Protein AF-A0A0N4TGF4-F1 (afdb_monomer_lite)

Sequence (178 aa):
MTQLDIVNTRIILWSDSKCALHWIKNHSNLLPRFVQNRVEEIRKAKFIFPYIPSEDNDVATRGLNPNQLRSFTPWWRGPSWLVKGEISWPQWEYEFDNSDEPEEITVSEVSRICKDHNFQFIDSKRFSKWLRLLRTTAWILKFIRLTTKGRLSWLQSVSIERNRFTAEDYKVSEWLLI

Radius of gyration: 25.42 Å; chains: 1; bounding box: 51×38×59 Å

Secondary structure (DSSP, 8-state):
-------S---B--B--HHHHHHHH-SS----HHHHHHHHHHHHTT-B--B--GGGS-TTTT---HHHHHH-HHHHH--HHHHT-GGGS--------GGGS-----HHHHHHHTTSTT--SS-GGG-S-HHHHHHHHHHHHHHHHHHTTT--GGGTTS---TT---HHHHHHHHHHH-

Structure (mmCIF, N/CA/C/O backbone):
data_AF-A0A0N4TGF4-F1
#
_entry.id   AF-A0A0N4TGF4-F1
#
loop_
_atom_site.group_PDB
_atom_site.id
_atom_site.type_symbol
_atom_site.label_atom_id
_atom_site.label_alt_id
_atom_site.label_comp_id
_atom_site.label_asym_id
_atom_site.label_entity_id
_atom_site.label_seq_id
_atom_site.pdbx_PDB_ins_code
_atom_site.Cartn_x
_atom_site.Cartn_y
_atom_site.Cartn_z
_atom_site.occupancy
_atom_site.B_iso_or_equiv
_atom_site.auth_seq_id
_atom_site.auth_comp_id
_atom_site.auth_asym_id
_atom_site.auth_atom_id
_atom_site.pdbx_PDB_model_num
ATOM 1 N N . MET A 1 1 ? -11.319 -7.865 -25.503 1.00 36.47 1 MET A N 1
ATOM 2 C CA . MET A 1 1 ? -10.065 -7.179 -25.140 1.00 36.47 1 MET A CA 1
ATOM 3 C C . MET A 1 1 ? -8.955 -8.178 -25.416 1.00 36.47 1 MET A C 1
ATOM 5 O O . MET A 1 1 ? -8.837 -9.152 -24.688 1.00 36.47 1 MET A O 1
ATOM 9 N N . THR A 1 2 ? -8.319 -8.067 -26.580 1.00 40.78 2 THR A N 1
ATOM 10 C CA . THR A 1 2 ? -7.376 -9.060 -27.110 1.00 40.78 2 THR A CA 1
ATOM 11 C C . THR A 1 2 ? -6.118 -9.073 -26.253 1.00 40.78 2 THR A C 1
ATOM 13 O O . THR A 1 2 ? -5.399 -8.078 -26.187 1.00 40.78 2 THR A O 1
ATOM 16 N N . GLN A 1 3 ? -5.899 -10.189 -25.563 1.00 46.19 3 GLN A N 1
ATOM 17 C CA . GLN A 1 3 ? -4.632 -10.529 -24.935 1.00 46.19 3 GLN A CA 1
ATOM 18 C C . GLN A 1 3 ? -3.554 -10.440 -26.023 1.00 46.19 3 GLN A C 1
ATOM 20 O O . GLN A 1 3 ? -3.675 -11.086 -27.059 1.00 46.19 3 GLN A O 1
ATOM 25 N N . LEU A 1 4 ? -2.572 -9.554 -25.848 1.00 57.31 4 LEU A N 1
ATOM 26 C CA . LEU A 1 4 ? -1.426 -9.490 -26.750 1.00 57.31 4 LEU A CA 1
ATOM 27 C C . LEU A 1 4 ? -0.691 -10.829 -26.619 1.00 57.31 4 LEU A C 1
ATOM 29 O O . LEU A 1 4 ? -0.175 -11.134 -25.543 1.00 57.31 4 LEU A O 1
ATOM 33 N N . ASP A 1 5 ? -0.686 -11.629 -27.687 1.00 55.22 5 ASP A N 1
ATOM 34 C CA . ASP A 1 5 ? 0.037 -12.903 -27.776 1.00 55.22 5 ASP A CA 1
ATOM 35 C C . ASP A 1 5 ? 1.548 -12.639 -27.831 1.00 55.22 5 ASP A C 1
ATOM 37 O O . ASP A 1 5 ? 2.211 -12.753 -28.861 1.00 55.22 5 ASP A O 1
ATOM 41 N N . ILE A 1 6 ? 2.106 -12.225 -26.695 1.00 60.50 6 ILE A N 1
ATOM 42 C CA . ILE A 1 6 ? 3.538 -12.018 -26.504 1.00 60.50 6 ILE A CA 1
ATOM 43 C C . ILE A 1 6 ? 4.133 -13.374 -26.127 1.00 60.50 6 ILE A C 1
ATOM 45 O O . ILE A 1 6 ? 4.327 -13.697 -24.955 1.00 60.50 6 ILE A O 1
ATOM 49 N N . VAL A 1 7 ? 4.371 -14.211 -27.134 1.00 64.06 7 VAL A N 1
ATOM 50 C CA . VAL A 1 7 ? 4.989 -15.521 -26.928 1.00 64.06 7 VAL A CA 1
ATOM 51 C C . VAL A 1 7 ? 6.508 -15.347 -26.873 1.00 64.06 7 VAL A C 1
ATOM 53 O O . VAL A 1 7 ? 7.140 -15.009 -27.868 1.00 64.06 7 VAL A O 1
ATOM 56 N N . ASN A 1 8 ? 7.087 -15.615 -25.700 1.00 65.94 8 ASN A N 1
ATOM 57 C CA . ASN A 1 8 ? 8.534 -15.711 -25.462 1.00 65.94 8 ASN A CA 1
ATOM 58 C C . ASN A 1 8 ? 9.348 -14.402 -25.589 1.00 65.94 8 ASN A C 1
ATOM 60 O O . ASN A 1 8 ? 10.528 -14.437 -25.938 1.00 65.94 8 ASN A O 1
ATOM 64 N N . THR A 1 9 ? 8.751 -13.250 -25.270 1.00 78.38 9 THR A N 1
ATOM 65 C CA . THR A 1 9 ? 9.482 -11.971 -25.185 1.00 78.38 9 THR A CA 1
ATOM 66 C C . THR A 1 9 ? 9.870 -11.666 -23.742 1.00 78.38 9 THR A C 1
ATOM 68 O O . THR A 1 9 ? 9.068 -11.818 -22.820 1.00 78.38 9 THR A O 1
ATOM 71 N N . ARG A 1 10 ? 11.101 -11.191 -23.538 1.00 83.62 10 ARG A N 1
ATOM 72 C CA . ARG A 1 10 ? 11.568 -10.672 -22.249 1.00 83.62 10 ARG A CA 1
ATOM 73 C C . ARG A 1 10 ? 10.790 -9.397 -21.904 1.00 83.62 10 ARG A C 1
ATOM 75 O O . ARG A 1 10 ? 10.849 -8.426 -22.650 1.00 83.62 10 ARG A O 1
ATOM 82 N N . ILE A 1 11 ? 10.067 -9.407 -20.785 1.00 87.94 11 ILE A N 1
ATOM 83 C CA . ILE A 1 11 ? 9.259 -8.269 -20.322 1.00 87.94 11 ILE A CA 1
ATOM 84 C C . ILE A 1 11 ? 9.965 -7.588 -19.146 1.00 87.94 11 ILE A C 1
ATOM 86 O O . ILE A 1 11 ? 10.373 -8.246 -18.184 1.00 87.94 11 ILE A O 1
ATOM 90 N N . ILE A 1 12 ? 10.097 -6.264 -19.237 1.00 88.69 12 ILE A N 1
ATOM 91 C CA . ILE A 1 12 ? 10.768 -5.410 -18.253 1.00 88.69 12 ILE A CA 1
ATOM 92 C C . ILE A 1 12 ? 9.767 -4.355 -17.781 1.00 88.69 12 ILE A C 1
ATOM 94 O O . ILE A 1 12 ? 9.221 -3.614 -18.595 1.00 88.69 12 ILE A O 1
ATOM 98 N N . LEU A 1 13 ? 9.514 -4.310 -16.473 1.00 89.62 13 LEU A N 1
ATOM 99 C CA . LEU A 1 13 ? 8.554 -3.415 -15.833 1.00 89.62 13 LEU A CA 1
ATOM 100 C C . LEU A 1 13 ? 9.267 -2.534 -14.809 1.00 89.62 13 LEU A C 1
ATOM 102 O O . LEU A 1 13 ? 9.669 -3.001 -13.746 1.00 89.62 13 LEU A O 1
ATOM 106 N N . TRP A 1 14 ? 9.410 -1.256 -15.136 1.00 87.88 14 TRP A N 1
ATOM 107 C CA . TRP A 1 14 ? 10.035 -0.268 -14.263 1.00 87.88 14 TRP A CA 1
ATOM 108 C C . TRP A 1 14 ? 9.074 0.165 -13.154 1.00 87.88 14 TRP A C 1
ATOM 110 O O . TRP A 1 14 ? 7.883 0.351 -13.401 1.00 87.88 14 TRP A O 1
ATOM 120 N N . SER A 1 15 ? 9.589 0.328 -11.936 1.00 88.38 15 SER A N 1
ATOM 121 C CA . SER A 1 15 ? 8.819 0.823 -10.791 1.00 88.38 15 SER A CA 1
ATOM 122 C C . SER A 1 15 ? 9.666 1.761 -9.940 1.00 88.38 15 SER A C 1
ATOM 124 O O . SER A 1 15 ? 10.846 1.500 -9.712 1.00 88.38 15 SER A O 1
ATOM 126 N N . ASP A 1 16 ? 9.060 2.835 -9.446 1.00 88.25 16 ASP A N 1
ATOM 127 C CA . ASP A 1 16 ? 9.659 3.722 -8.447 1.00 88.25 16 ASP A CA 1
ATOM 128 C C . ASP A 1 16 ? 9.320 3.313 -7.008 1.00 88.25 16 ASP A C 1
ATOM 130 O O . ASP A 1 16 ? 9.891 3.832 -6.047 1.00 88.25 16 ASP A O 1
ATOM 134 N N . SER A 1 17 ? 8.434 2.326 -6.837 1.00 87.38 17 SER A N 1
ATOM 135 C CA . SER A 1 17 ? 8.063 1.795 -5.530 1.00 87.38 17 SER A CA 1
ATOM 136 C C . SER A 1 17 ? 9.133 0.843 -5.003 1.00 87.38 17 SER A C 1
ATOM 138 O O . SER A 1 17 ? 9.103 -0.374 -5.203 1.00 87.38 17 SER A O 1
ATOM 140 N N . LYS A 1 18 ? 10.075 1.433 -4.276 1.00 85.81 18 LYS A N 1
ATOM 141 C CA . LYS A 1 18 ? 11.145 0.776 -3.529 1.00 85.81 18 LYS A CA 1
ATOM 142 C C . LYS A 1 18 ? 10.666 -0.392 -2.656 1.00 85.81 18 LYS A C 1
ATOM 144 O O . LYS A 1 18 ? 11.200 -1.495 -2.765 1.00 85.81 18 LYS A O 1
ATOM 149 N N . CYS A 1 19 ? 9.611 -0.184 -1.866 1.00 83.12 19 CYS A N 1
ATOM 150 C CA . CYS A 1 19 ? 9.023 -1.224 -1.018 1.00 83.12 19 CYS A CA 1
ATOM 151 C C . CYS A 1 19 ? 8.438 -2.388 -1.836 1.00 83.12 19 CYS A C 1
ATOM 153 O O . CYS A 1 19 ? 8.712 -3.549 -1.535 1.00 83.12 19 CYS A O 1
ATOM 155 N N . ALA A 1 20 ? 7.714 -2.110 -2.927 1.00 88.06 20 ALA A N 1
ATOM 156 C CA . ALA A 1 20 ? 7.172 -3.158 -3.791 1.00 88.06 20 ALA A CA 1
ATOM 157 C C . ALA A 1 20 ? 8.284 -3.960 -4.484 1.00 88.06 20 ALA A C 1
ATOM 159 O O . ALA A 1 20 ? 8.218 -5.189 -4.535 1.00 88.06 20 ALA A O 1
ATOM 160 N N . LEU A 1 21 ? 9.325 -3.286 -4.982 1.00 88.56 21 LEU A N 1
ATOM 161 C CA . LEU A 1 21 ? 10.493 -3.938 -5.580 1.00 88.56 21 LEU A CA 1
ATOM 162 C C . LEU A 1 21 ? 11.224 -4.829 -4.578 1.00 88.56 21 LEU A C 1
ATOM 164 O O . LEU A 1 21 ? 11.632 -5.939 -4.929 1.00 88.56 21 LEU A O 1
ATOM 168 N N . HIS A 1 22 ? 11.359 -4.373 -3.334 1.00 85.12 22 HIS A N 1
ATOM 169 C CA . HIS A 1 22 ? 11.929 -5.179 -2.267 1.00 85.12 22 HIS A CA 1
ATOM 170 C C . HIS A 1 22 ? 11.093 -6.419 -1.989 1.00 85.12 22 HIS A C 1
ATOM 172 O O . HIS A 1 22 ? 11.637 -7.517 -1.988 1.00 85.12 22 HIS A O 1
ATOM 178 N N . TRP A 1 23 ? 9.775 -6.284 -1.839 1.00 87.31 23 TRP A N 1
ATOM 179 C CA . TRP A 1 23 ? 8.898 -7.435 -1.632 1.00 87.31 23 TRP A CA 1
ATOM 180 C C . TRP A 1 23 ? 8.962 -8.434 -2.779 1.00 87.31 23 TRP A C 1
ATOM 182 O O . TRP A 1 23 ? 8.933 -9.634 -2.542 1.00 87.31 23 TRP A O 1
ATOM 192 N N . ILE A 1 24 ? 9.084 -7.973 -4.025 1.00 88.50 24 ILE A N 1
ATOM 193 C CA . ILE A 1 24 ? 9.228 -8.867 -5.177 1.00 88.50 24 ILE A CA 1
ATOM 194 C C . ILE A 1 24 ? 10.537 -9.662 -5.080 1.00 88.50 24 ILE A C 1
ATOM 196 O O . ILE A 1 24 ? 10.498 -10.884 -5.240 1.00 88.50 24 ILE A O 1
ATOM 200 N N . LYS A 1 25 ? 11.660 -8.997 -4.774 1.00 84.50 25 LYS A N 1
ATOM 201 C CA . LYS A 1 25 ? 13.002 -9.606 -4.695 1.00 84.50 25 LYS A CA 1
ATOM 202 C C . LYS A 1 25 ? 13.220 -10.460 -3.442 1.00 84.50 25 LYS A C 1
ATOM 204 O O . LYS A 1 25 ? 13.928 -11.461 -3.505 1.00 84.50 25 LYS A O 1
ATOM 209 N N . ASN A 1 26 ? 12.647 -10.064 -2.311 1.00 79.50 26 ASN A N 1
ATOM 210 C CA . ASN A 1 26 ? 12.907 -10.671 -1.016 1.00 79.50 26 ASN A CA 1
ATOM 211 C C . ASN A 1 26 ? 11.865 -11.747 -0.676 1.00 79.50 26 ASN A C 1
ATOM 213 O O . ASN A 1 26 ? 10.668 -11.482 -0.558 1.00 79.50 26 ASN A O 1
ATOM 217 N N . HIS A 1 27 ? 12.329 -12.981 -0.491 1.00 74.81 27 HIS A N 1
ATOM 218 C CA . HIS A 1 27 ? 11.487 -14.132 -0.167 1.00 74.81 27 HIS A CA 1
ATOM 219 C C . HIS A 1 27 ? 11.339 -14.395 1.341 1.00 74.81 27 HIS A C 1
ATOM 221 O O . HIS A 1 27 ? 10.558 -15.272 1.708 1.00 74.81 27 HIS A O 1
ATOM 227 N N . SER A 1 28 ? 12.056 -13.675 2.213 1.00 66.94 28 SER A N 1
ATOM 228 C CA . SER A 1 28 ? 12.088 -13.960 3.654 1.00 66.94 28 SER A CA 1
ATOM 229 C C . SER A 1 28 ? 11.075 -13.181 4.499 1.00 66.94 28 SER A C 1
ATOM 231 O O . SER A 1 28 ? 10.956 -13.472 5.687 1.00 66.94 28 SER A O 1
ATOM 233 N N . ASN A 1 29 ? 10.339 -12.217 3.935 1.00 63.94 29 ASN A N 1
ATOM 234 C CA . ASN A 1 29 ? 9.498 -11.327 4.745 1.00 63.94 29 ASN A CA 1
ATOM 235 C C . ASN A 1 29 ? 8.085 -11.896 4.954 1.00 63.94 29 ASN A C 1
ATOM 237 O O . ASN A 1 29 ? 7.419 -12.354 4.020 1.00 63.94 29 ASN A O 1
ATOM 241 N N . LEU A 1 30 ? 7.610 -11.826 6.201 1.00 69.12 30 LEU A N 1
ATOM 242 C CA . LEU A 1 30 ? 6.232 -12.117 6.602 1.00 69.12 30 LEU A CA 1
ATOM 243 C C . LEU A 1 30 ? 5.320 -10.965 6.155 1.00 69.12 30 LEU A C 1
ATOM 245 O O . LEU A 1 30 ? 4.920 -10.121 6.946 1.00 69.12 30 LEU A O 1
ATOM 249 N N . LEU A 1 31 ? 5.010 -10.907 4.861 1.00 76.44 31 LEU A N 1
ATOM 250 C CA . LEU A 1 31 ? 4.116 -9.884 4.324 1.00 76.44 31 LEU A CA 1
ATOM 251 C C . LEU A 1 31 ? 2.661 -10.157 4.738 1.00 76.44 31 LEU A C 1
ATOM 253 O O . LEU A 1 31 ? 2.250 -11.321 4.820 1.00 76.44 31 LEU A O 1
ATOM 257 N N . PRO A 1 32 ? 1.823 -9.113 4.902 1.00 81.94 32 PRO A N 1
ATOM 258 C CA . PRO A 1 32 ? 0.388 -9.295 5.059 1.00 81.94 32 PRO A CA 1
ATOM 259 C C . PRO A 1 32 ? -0.165 -10.187 3.945 1.00 81.94 32 PRO A C 1
ATOM 261 O O . PRO A 1 32 ? 0.173 -10.011 2.774 1.00 81.94 32 PRO A O 1
ATOM 264 N N . ARG A 1 33 ? -1.062 -11.120 4.284 1.00 79.81 33 ARG A N 1
ATOM 265 C CA . ARG A 1 33 ? -1.523 -12.179 3.362 1.00 79.81 33 ARG A CA 1
ATOM 266 C C . ARG A 1 33 ? -2.007 -11.660 2.002 1.00 79.81 33 ARG A C 1
ATOM 268 O O . ARG A 1 33 ? -1.801 -12.311 0.984 1.00 79.81 33 ARG A O 1
ATOM 275 N N . PHE A 1 34 ? -2.640 -10.486 1.979 1.00 84.00 34 PHE A N 1
ATOM 276 C CA . PHE A 1 34 ? -3.049 -9.829 0.737 1.00 84.00 34 PHE A CA 1
ATOM 277 C C . PHE A 1 34 ? -1.848 -9.451 -0.143 1.00 84.00 34 PHE A C 1
ATOM 279 O O . PHE A 1 34 ? -1.838 -9.787 -1.323 1.00 84.00 34 PHE A O 1
ATOM 286 N N . VAL A 1 35 ? -0.834 -8.800 0.433 1.00 85.75 35 VAL A N 1
ATOM 287 C CA . VAL A 1 35 ? 0.395 -8.397 -0.266 1.00 85.75 35 VAL A CA 1
ATOM 288 C C . VAL A 1 35 ? 1.166 -9.632 -0.722 1.00 85.75 35 VAL A C 1
ATOM 290 O O . VAL A 1 35 ? 1.541 -9.718 -1.888 1.00 85.75 35 VAL A O 1
ATOM 293 N N . GLN A 1 36 ? 1.312 -10.630 0.154 1.00 86.75 36 GLN A N 1
ATOM 294 C CA . GLN A 1 36 ? 2.006 -11.876 -0.163 1.00 86.75 36 GLN A CA 1
ATOM 295 C C . GLN A 1 36 ? 1.394 -12.585 -1.377 1.00 86.75 36 GLN A C 1
ATOM 297 O O . GLN A 1 36 ? 2.112 -12.940 -2.307 1.00 86.75 36 GLN A O 1
ATOM 302 N N . ASN A 1 37 ? 0.065 -12.733 -1.414 1.00 89.62 37 ASN A N 1
ATOM 303 C CA . ASN A 1 37 ? -0.617 -13.371 -2.540 1.00 89.62 37 ASN A CA 1
ATOM 304 C C . ASN A 1 37 ? -0.346 -12.643 -3.870 1.00 89.62 37 ASN A C 1
ATOM 306 O O . ASN A 1 37 ? -0.129 -13.294 -4.889 1.00 89.62 37 ASN A O 1
ATOM 310 N N . ARG A 1 38 ? -0.321 -11.303 -3.864 1.00 91.38 38 ARG A N 1
ATOM 311 C CA . ARG A 1 38 ? -0.032 -10.500 -5.065 1.00 91.38 38 ARG A CA 1
ATOM 312 C C . ARG A 1 38 ? 1.419 -10.607 -5.502 1.00 91.38 38 ARG A C 1
ATOM 314 O O . ARG A 1 38 ? 1.685 -10.757 -6.688 1.00 91.38 38 ARG A O 1
ATOM 321 N N . VAL A 1 39 ? 2.350 -10.566 -4.558 1.00 90.38 39 VAL A N 1
ATOM 322 C CA . VAL A 1 39 ? 3.777 -10.746 -4.840 1.00 90.38 39 VAL A CA 1
ATOM 323 C C . VAL A 1 39 ? 4.031 -12.122 -5.464 1.00 90.38 39 VAL A C 1
ATOM 325 O O . VAL A 1 39 ? 4.760 -12.223 -6.447 1.00 90.38 39 VAL A O 1
ATOM 328 N N . GLU A 1 40 ? 3.372 -13.172 -4.971 1.00 89.56 40 GLU A N 1
ATOM 329 C CA . GLU A 1 40 ? 3.448 -14.516 -5.557 1.00 89.56 40 GLU A CA 1
ATOM 330 C C . GLU A 1 40 ? 2.852 -14.594 -6.973 1.00 89.56 40 GLU A C 1
ATOM 332 O O . GLU A 1 40 ? 3.423 -15.247 -7.848 1.00 89.56 40 GLU A O 1
ATOM 337 N N . GLU A 1 41 ? 1.735 -13.911 -7.245 1.00 90.88 41 GLU A N 1
ATOM 338 C CA . GLU A 1 41 ? 1.195 -13.771 -8.609 1.00 90.88 41 GLU A CA 1
ATOM 339 C C . GLU A 1 41 ? 2.209 -13.096 -9.545 1.00 90.88 41 GLU A C 1
ATOM 341 O O . GLU A 1 41 ? 2.473 -13.596 -10.639 1.00 90.88 41 GLU A O 1
ATOM 346 N N . ILE A 1 42 ? 2.824 -12.000 -9.094 1.00 90.75 42 ILE A N 1
ATOM 347 C CA . ILE A 1 42 ? 3.812 -11.230 -9.860 1.00 90.75 42 ILE A CA 1
ATOM 348 C C . ILE A 1 42 ? 5.060 -12.074 -10.160 1.00 90.75 42 ILE A C 1
ATOM 350 O O . ILE A 1 42 ? 5.538 -12.097 -11.295 1.00 90.75 42 ILE A O 1
ATOM 354 N N . ARG A 1 43 ? 5.567 -12.829 -9.179 1.00 88.75 43 ARG A N 1
ATOM 355 C CA . ARG A 1 43 ? 6.742 -13.705 -9.341 1.00 88.75 43 ARG A CA 1
ATOM 356 C C . ARG A 1 43 ? 6.532 -14.791 -10.395 1.00 88.75 43 ARG A C 1
ATOM 358 O O . ARG A 1 43 ? 7.457 -15.096 -11.148 1.00 88.75 43 ARG A O 1
ATOM 365 N N . LYS A 1 44 ? 5.318 -15.344 -10.506 1.00 88.88 44 LYS A N 1
ATOM 366 C CA . LYS A 1 44 ? 4.985 -16.362 -11.522 1.00 88.88 44 LYS A CA 1
ATOM 367 C C . LYS A 1 44 ? 5.128 -15.848 -12.953 1.00 88.88 44 LYS A C 1
ATOM 369 O O . LYS A 1 44 ? 5.406 -16.647 -13.844 1.00 88.88 44 LYS A O 1
ATOM 374 N N . ALA A 1 45 ? 4.977 -14.541 -13.168 1.00 85.12 45 ALA A N 1
ATOM 375 C CA . ALA A 1 45 ? 5.095 -13.926 -14.485 1.00 85.12 45 ALA A CA 1
ATOM 376 C C . ALA A 1 45 ? 6.547 -13.850 -15.002 1.00 85.12 45 ALA A C 1
ATOM 378 O O . ALA A 1 45 ? 6.753 -13.689 -16.201 1.00 85.12 45 ALA A O 1
ATOM 379 N N . LYS A 1 46 ? 7.556 -14.015 -14.127 1.00 83.31 46 LYS A N 1
ATOM 380 C CA . LYS A 1 46 ? 8.996 -14.011 -14.472 1.00 83.31 46 LYS A CA 1
ATOM 381 C C . LYS A 1 46 ? 9.462 -12.760 -15.236 1.00 83.31 46 LYS A C 1
ATOM 383 O O . LYS A 1 46 ? 10.357 -12.833 -16.077 1.00 83.31 46 LYS A O 1
ATOM 388 N N . PHE A 1 47 ? 8.860 -11.610 -14.944 1.00 90.25 47 PHE A N 1
ATOM 389 C CA . PHE A 1 47 ? 9.288 -10.322 -15.489 1.00 90.25 47 PHE A CA 1
ATOM 390 C C . PHE A 1 47 ? 10.497 -9.771 -14.730 1.00 90.25 47 PHE A C 1
ATOM 392 O O . PHE A 1 47 ? 10.802 -10.196 -13.614 1.00 90.25 47 PHE A O 1
ATOM 399 N N . ILE A 1 48 ? 11.180 -8.805 -15.338 1.00 89.00 48 ILE A N 1
ATOM 400 C CA . ILE A 1 48 ? 12.290 -8.088 -14.707 1.00 89.00 48 ILE A CA 1
ATOM 401 C C . ILE A 1 48 ? 11.762 -6.774 -14.151 1.00 89.00 48 ILE A C 1
ATOM 403 O O . ILE A 1 48 ? 11.085 -6.036 -14.861 1.00 89.00 48 ILE A O 1
ATOM 407 N N . PHE A 1 49 ? 12.107 -6.484 -12.897 1.00 90.06 49 PHE A N 1
ATOM 408 C CA . PHE A 1 49 ? 11.629 -5.312 -12.167 1.00 90.06 49 PHE A CA 1
ATOM 409 C C . PHE A 1 49 ? 12.793 -4.394 -11.763 1.00 90.06 49 PHE A C 1
ATOM 411 O O . PHE A 1 49 ? 13.265 -4.460 -10.621 1.00 90.06 49 PHE A O 1
ATOM 418 N N . PRO A 1 50 ? 13.331 -3.593 -12.697 1.00 87.94 50 PRO A N 1
ATOM 419 C CA . PRO A 1 50 ? 14.324 -2.578 -12.373 1.00 87.94 50 PRO A CA 1
ATOM 420 C C . PRO A 1 50 ? 13.688 -1.367 -11.666 1.00 87.94 50 PRO A C 1
ATOM 422 O O . PRO A 1 50 ? 12.507 -1.058 -11.850 1.00 87.94 50 PRO A O 1
ATOM 425 N N . TYR A 1 51 ? 14.492 -0.687 -10.848 1.00 88.81 51 TYR A N 1
ATOM 426 C CA . TYR A 1 51 ? 14.100 0.549 -10.172 1.00 88.81 51 TYR A CA 1
ATOM 427 C C . TYR A 1 51 ? 14.228 1.747 -11.111 1.00 88.81 51 TYR A C 1
ATOM 429 O O . TYR A 1 51 ? 15.166 1.794 -11.898 1.00 88.81 51 TYR A O 1
ATOM 437 N N . ILE A 1 52 ? 13.316 2.710 -10.996 1.00 87.25 52 ILE A N 1
ATOM 438 C CA . ILE A 1 52 ? 13.395 4.034 -11.621 1.00 87.25 52 ILE A CA 1
ATOM 439 C C . ILE A 1 52 ? 13.108 5.105 -10.556 1.00 87.25 52 ILE A C 1
ATOM 441 O O . ILE A 1 52 ? 12.183 4.930 -9.769 1.00 87.25 52 ILE A O 1
ATOM 445 N N . PRO A 1 53 ? 13.852 6.219 -10.485 1.00 84.12 53 PRO A N 1
ATOM 446 C CA . PRO A 1 53 ? 13.516 7.325 -9.600 1.00 84.12 53 PRO A CA 1
ATOM 447 C C . PRO A 1 53 ? 12.131 7.884 -9.907 1.00 84.12 53 PRO A C 1
ATOM 449 O O . PRO A 1 53 ? 11.757 8.028 -11.069 1.00 84.12 53 PRO A O 1
ATOM 452 N N . SER A 1 54 ? 11.391 8.293 -8.876 1.00 80.38 54 SER A N 1
ATOM 453 C CA . SER A 1 54 ? 10.068 8.895 -9.070 1.00 80.38 54 S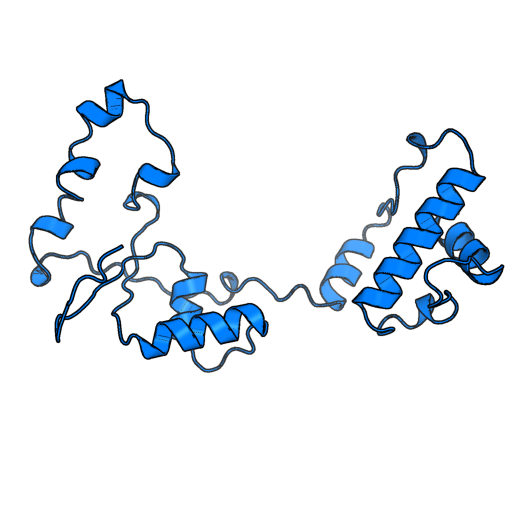ER A CA 1
ATOM 454 C C . SER A 1 54 ? 10.100 10.095 -10.015 1.00 80.38 54 SER A C 1
ATOM 456 O O . SER A 1 54 ? 9.132 10.331 -10.725 1.00 80.38 54 SER A O 1
ATOM 458 N N . GLU A 1 55 ? 11.190 10.867 -10.041 1.00 76.56 55 GLU A N 1
ATOM 459 C CA . GLU A 1 55 ? 11.387 11.999 -10.960 1.00 76.56 55 GLU A CA 1
ATOM 460 C C . GLU A 1 55 ? 11.292 11.606 -12.436 1.00 76.56 55 GLU A C 1
ATOM 462 O O . GLU A 1 55 ? 10.727 12.369 -13.219 1.00 76.56 55 GLU A O 1
ATOM 467 N N . ASP A 1 56 ? 11.769 10.407 -12.768 1.00 73.94 56 ASP A N 1
ATOM 468 C CA . ASP A 1 56 ? 11.741 9.822 -14.107 1.00 73.94 56 ASP A CA 1
ATOM 469 C C . ASP A 1 56 ? 10.5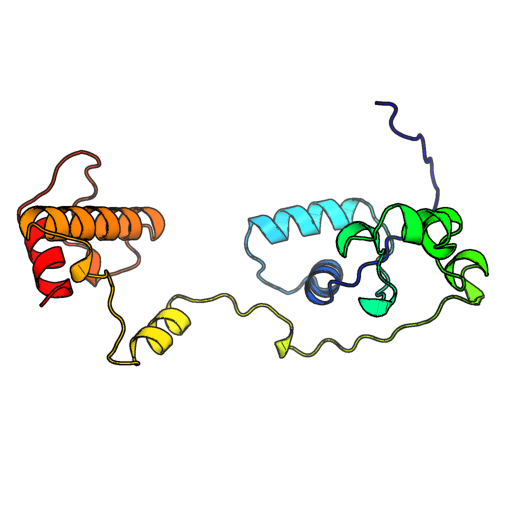01 8.935 -14.346 1.00 73.94 56 ASP A C 1
ATOM 471 O O . ASP A 1 56 ? 10.305 8.438 -15.458 1.00 73.94 56 ASP A O 1
ATOM 475 N N . ASN A 1 57 ? 9.653 8.736 -13.327 1.00 73.50 57 ASN A N 1
ATOM 476 C CA . ASN A 1 57 ? 8.396 8.001 -13.447 1.00 73.50 57 ASN A CA 1
ATOM 477 C C . ASN A 1 57 ? 7.349 8.803 -14.243 1.00 73.50 57 ASN A C 1
ATOM 479 O O . ASN A 1 57 ? 7.342 10.037 -14.263 1.00 73.50 57 ASN A O 1
ATOM 483 N N . ASP A 1 58 ? 6.456 8.077 -14.912 1.00 66.25 58 ASP A N 1
ATOM 484 C CA . ASP A 1 58 ? 5.535 8.606 -15.907 1.00 66.25 58 ASP A CA 1
ATOM 485 C C . ASP A 1 58 ? 4.625 9.712 -15.345 1.00 66.25 58 ASP A C 1
ATOM 487 O O . ASP A 1 58 ? 3.987 9.604 -14.289 1.00 66.25 58 ASP A O 1
ATOM 491 N N . VAL A 1 59 ? 4.531 10.794 -16.112 1.00 67.56 59 VAL A N 1
ATOM 492 C CA . VAL A 1 59 ? 3.813 12.015 -15.754 1.00 67.56 59 VAL A CA 1
ATOM 493 C C . VAL A 1 59 ? 2.293 11.819 -15.780 1.00 67.56 59 VAL A C 1
ATOM 495 O O . VAL A 1 59 ? 1.561 12.643 -15.227 1.00 67.56 59 VAL A O 1
ATOM 498 N N . ALA A 1 60 ? 1.811 10.689 -16.318 1.00 65.94 60 ALA A N 1
ATOM 499 C CA . ALA A 1 60 ? 0.415 10.250 -16.225 1.00 65.94 60 ALA A CA 1
ATOM 500 C C . ALA A 1 60 ? -0.175 10.404 -14.819 1.00 65.94 60 ALA A C 1
ATOM 502 O O . ALA A 1 60 ? -1.316 10.835 -14.666 1.00 65.94 60 ALA A O 1
ATOM 503 N N . THR A 1 61 ? 0.596 10.038 -13.794 1.00 67.94 61 THR A N 1
ATOM 504 C CA . THR A 1 61 ? 0.107 9.983 -12.409 1.00 67.94 61 THR A CA 1
ATOM 505 C C . THR A 1 61 ? 0.188 11.329 -11.691 1.00 67.94 61 THR A C 1
ATOM 507 O O . THR A 1 61 ? -0.606 11.593 -10.792 1.00 67.94 61 THR A O 1
ATOM 510 N N . ARG A 1 62 ? 1.105 12.210 -12.111 1.00 71.31 62 ARG A N 1
ATOM 511 C CA . ARG A 1 62 ? 1.306 13.552 -11.531 1.00 71.31 62 ARG A CA 1
ATOM 512 C C . ARG A 1 62 ? 0.309 14.581 -12.055 1.00 71.31 62 ARG A C 1
ATOM 514 O O . ARG A 1 62 ? 0.084 15.602 -11.411 1.00 71.31 62 ARG A O 1
ATOM 521 N N . GLY A 1 63 ? -0.306 14.285 -13.197 1.00 70.62 63 GLY A N 1
ATOM 522 C CA . GLY A 1 63 ? -1.201 15.192 -13.892 1.00 70.62 63 GLY A CA 1
ATOM 523 C C . GLY A 1 63 ? -0.416 16.245 -14.667 1.00 70.62 63 GLY A C 1
ATOM 524 O O . GLY A 1 63 ? 0.539 16.846 -14.178 1.00 70.62 63 GLY A O 1
ATOM 525 N N . LEU A 1 64 ? -0.831 16.474 -15.908 1.00 78.25 64 LEU A N 1
ATOM 526 C CA . LEU A 1 64 ? -0.235 17.486 -16.764 1.00 78.25 64 LEU A CA 1
ATOM 527 C C . LEU A 1 64 ? -1.346 18.211 -17.520 1.00 78.25 64 LEU A C 1
ATOM 529 O O . LEU A 1 64 ? -2.315 17.591 -17.962 1.00 78.25 64 LEU A O 1
ATOM 533 N N . ASN A 1 65 ? -1.227 19.531 -17.662 1.00 83.00 65 ASN A N 1
ATOM 534 C CA . ASN A 1 65 ? -2.206 20.306 -18.419 1.00 83.00 65 ASN A CA 1
ATOM 535 C C . ASN A 1 65 ? -2.235 19.812 -19.885 1.00 83.00 65 ASN A C 1
ATOM 537 O O . ASN A 1 65 ? -1.159 19.628 -20.462 1.00 83.00 65 ASN A O 1
ATOM 541 N N . PRO A 1 66 ? -3.410 19.660 -20.531 1.00 83.75 66 PRO A N 1
ATOM 542 C CA . PRO A 1 66 ? -3.508 19.225 -21.929 1.00 83.75 66 PRO A CA 1
ATOM 543 C C . PRO A 1 66 ? -2.607 19.996 -22.908 1.00 83.75 66 PRO A C 1
ATOM 545 O O . PRO A 1 66 ? -2.013 19.403 -23.810 1.00 83.75 66 PRO A O 1
ATOM 548 N N . ASN A 1 67 ? -2.445 21.307 -22.704 1.00 85.94 67 ASN A N 1
ATOM 549 C CA . ASN A 1 67 ? -1.577 22.139 -23.539 1.00 85.94 67 ASN A CA 1
ATOM 550 C C . ASN A 1 67 ? -0.096 21.798 -23.346 1.00 85.94 67 ASN A C 1
ATOM 552 O O . ASN A 1 67 ? 0.650 21.725 -24.319 1.00 85.94 67 ASN A O 1
ATOM 556 N N . GLN A 1 68 ? 0.319 21.538 -22.104 1.00 85.00 68 GLN A N 1
ATOM 557 C CA . GLN A 1 68 ? 1.680 21.101 -21.799 1.00 85.00 68 GLN A CA 1
ATOM 558 C C . GLN A 1 68 ? 1.926 19.682 -22.331 1.00 85.00 68 GLN A C 1
ATOM 560 O O . GLN A 1 68 ? 3.016 19.397 -22.827 1.00 85.00 68 GLN A O 1
ATOM 565 N N . LEU A 1 69 ? 0.904 18.817 -22.305 1.00 85.56 69 LEU A N 1
ATOM 566 C CA . LEU A 1 69 ? 1.007 17.407 -22.693 1.00 85.56 69 LEU A CA 1
ATOM 567 C C . LEU A 1 69 ? 1.287 17.279 -24.183 1.00 85.56 69 LEU A C 1
ATOM 569 O O . LEU A 1 69 ? 2.104 16.460 -24.601 1.00 85.56 69 LEU A O 1
ATOM 573 N N . ARG A 1 70 ? 0.673 18.154 -24.985 1.00 85.81 70 ARG A N 1
ATOM 574 C CA . ARG A 1 70 ? 0.923 18.233 -26.426 1.00 85.81 70 ARG A CA 1
ATOM 575 C C . ARG A 1 70 ? 2.402 18.467 -26.750 1.00 85.81 70 ARG A C 1
ATOM 577 O O . ARG A 1 70 ? 2.897 17.906 -27.719 1.00 85.81 70 ARG A O 1
ATOM 584 N N . SER A 1 71 ? 3.098 19.271 -25.947 1.00 85.75 71 SER A N 1
ATOM 585 C CA . SER A 1 71 ? 4.534 19.548 -26.099 1.00 85.75 71 SER A CA 1
ATOM 586 C C . SER A 1 71 ? 5.450 18.593 -25.323 1.00 85.75 71 SER A C 1
ATOM 588 O O . SER A 1 71 ? 6.667 18.617 -25.514 1.00 85.75 71 SER A O 1
ATOM 590 N N . PHE A 1 72 ? 4.904 17.749 -24.444 1.00 85.50 72 PHE A N 1
ATOM 591 C CA . PHE A 1 72 ? 5.692 16.905 -23.553 1.00 85.50 72 PHE A CA 1
ATOM 592 C C . PHE A 1 72 ? 6.152 15.627 -24.265 1.00 85.50 72 PHE A C 1
ATOM 594 O O . PHE A 1 72 ? 5.528 14.571 -24.202 1.00 85.50 72 PHE A O 1
ATOM 601 N N . THR A 1 73 ? 7.273 15.743 -24.975 1.00 84.38 73 THR A N 1
ATOM 602 C CA . THR A 1 73 ? 7.869 14.660 -25.777 1.00 84.38 73 THR A CA 1
ATOM 603 C C . THR A 1 73 ? 8.044 13.328 -25.027 1.00 84.38 73 THR A C 1
ATOM 605 O O . THR A 1 73 ? 7.753 12.301 -25.644 1.00 84.38 73 THR A O 1
ATOM 608 N N . PRO A 1 74 ? 8.459 13.291 -23.738 1.00 82.94 74 PRO A N 1
ATOM 609 C CA . PRO A 1 74 ? 8.646 12.026 -23.025 1.00 82.94 74 PRO A CA 1
ATOM 610 C C . PRO A 1 74 ? 7.377 11.177 -22.894 1.00 82.94 74 PRO A C 1
ATOM 612 O O . PRO A 1 74 ? 7.478 9.960 -22.862 1.00 82.94 74 PRO A O 1
ATOM 615 N N . TRP A 1 75 ? 6.185 11.781 -22.893 1.00 83.12 75 TRP A N 1
ATOM 616 C CA . TRP A 1 75 ? 4.921 11.032 -22.883 1.00 83.12 75 TRP A CA 1
ATOM 617 C C . TRP A 1 75 ? 4.679 10.274 -24.194 1.00 83.12 75 TRP A C 1
ATOM 619 O O . TRP A 1 75 ? 4.240 9.130 -24.198 1.00 83.12 75 TRP A O 1
ATOM 629 N N . TRP A 1 76 ? 4.995 10.904 -25.328 1.00 85.06 76 TRP A N 1
ATOM 630 C CA . TRP A 1 76 ? 4.714 10.345 -26.654 1.00 85.06 76 TRP A CA 1
ATOM 631 C C . TRP A 1 76 ? 5.810 9.414 -27.167 1.00 85.06 76 TRP A C 1
ATOM 633 O O . TRP A 1 76 ? 5.530 8.487 -27.922 1.00 85.06 76 TRP A O 1
ATOM 643 N N . ARG A 1 77 ? 7.069 9.697 -26.819 1.00 84.06 77 ARG A N 1
ATOM 644 C CA . ARG A 1 77 ? 8.242 8.945 -27.295 1.00 84.06 77 ARG A CA 1
ATOM 645 C C . ARG A 1 77 ? 8.887 8.080 -26.217 1.00 84.06 77 ARG A C 1
ATOM 647 O O . ARG A 1 77 ? 9.806 7.330 -26.528 1.00 84.06 77 ARG A O 1
ATOM 654 N N . GLY A 1 78 ? 8.418 8.189 -24.980 1.00 80.56 78 GLY A N 1
ATOM 655 C CA . GLY A 1 78 ? 9.089 7.630 -23.820 1.00 80.56 78 GLY A CA 1
ATOM 656 C C . GLY A 1 78 ? 10.287 8.477 -23.366 1.00 80.56 78 GLY A C 1
ATOM 657 O O . GLY A 1 78 ? 10.719 9.409 -24.060 1.00 80.56 78 GLY A O 1
ATOM 658 N N . PRO A 1 79 ? 10.851 8.156 -22.192 1.00 82.69 79 PRO A N 1
ATOM 659 C CA . PRO A 1 79 ? 12.069 8.778 -21.698 1.00 82.69 79 PRO A CA 1
ATOM 660 C C . PRO A 1 79 ? 13.244 8.576 -22.658 1.00 82.69 79 PRO A C 1
ATOM 662 O O . PRO A 1 79 ? 13.398 7.522 -23.277 1.00 82.69 79 PRO A O 1
ATOM 665 N N . SER A 1 80 ? 14.125 9.573 -22.748 1.00 83.00 80 SER A N 1
ATOM 666 C CA . SER A 1 80 ? 15.258 9.558 -23.683 1.00 83.00 80 SER A CA 1
ATOM 667 C C . SER A 1 80 ? 16.224 8.392 -23.455 1.00 83.00 80 SER A C 1
ATOM 669 O O . SER A 1 80 ? 16.842 7.919 -24.407 1.00 83.00 80 SER A O 1
ATOM 671 N N . TRP A 1 81 ? 16.351 7.919 -22.214 1.00 85.06 81 TRP A N 1
ATOM 672 C CA . TRP A 1 81 ? 17.171 6.764 -21.858 1.00 85.06 81 TRP A CA 1
ATOM 673 C C . TRP A 1 81 ? 16.527 5.441 -22.290 1.00 85.06 81 TRP A C 1
ATOM 675 O O . TRP A 1 81 ? 17.236 4.549 -22.743 1.00 85.06 81 TRP A O 1
ATOM 685 N N . LEU A 1 82 ? 15.195 5.328 -22.246 1.00 84.38 82 LEU A N 1
ATOM 686 C CA . LEU A 1 82 ? 14.493 4.093 -22.602 1.00 84.38 82 LEU A CA 1
ATOM 687 C C . LEU A 1 82 ? 14.665 3.775 -24.097 1.00 84.38 82 LEU A C 1
ATOM 689 O O . LEU A 1 82 ? 14.863 2.620 -24.471 1.00 84.38 82 LEU A O 1
ATOM 693 N N . VAL A 1 83 ? 14.685 4.817 -24.936 1.00 82.81 83 VAL A N 1
ATOM 694 C CA . VAL A 1 83 ? 14.833 4.723 -26.400 1.00 82.81 83 VAL A CA 1
ATOM 695 C C . VAL A 1 83 ? 16.236 4.278 -26.837 1.00 82.81 83 VAL A C 1
ATOM 697 O O . VAL A 1 83 ? 16.385 3.688 -27.904 1.00 82.81 83 VAL A O 1
ATOM 700 N N . LYS A 1 84 ? 17.278 4.534 -26.035 1.00 78.12 84 LYS A N 1
ATOM 701 C CA . LYS A 1 84 ? 18.684 4.285 -26.414 1.00 78.12 84 LYS A CA 1
ATOM 702 C C . LYS A 1 84 ? 19.121 2.807 -26.292 1.00 78.12 84 LYS A C 1
ATOM 704 O O . LYS A 1 84 ? 20.253 2.477 -26.641 1.00 78.12 84 LYS A O 1
ATOM 709 N N . GLY A 1 85 ? 18.217 1.912 -25.882 1.00 79.88 85 GLY A N 1
ATOM 710 C CA . GLY A 1 85 ? 18.437 0.462 -25.783 1.00 79.88 85 GLY A CA 1
ATOM 711 C C . GLY A 1 85 ? 19.081 0.014 -24.465 1.00 79.88 85 GLY A C 1
ATOM 712 O O . GLY A 1 85 ? 19.720 0.814 -23.783 1.00 79.88 85 GLY A O 1
ATOM 713 N N . GLU A 1 86 ? 18.930 -1.272 -24.116 1.00 81.88 86 GLU A N 1
ATOM 714 C CA . GLU A 1 86 ? 19.236 -1.814 -22.774 1.00 81.88 86 GLU A CA 1
ATOM 715 C C . GLU A 1 86 ? 20.644 -1.493 -22.249 1.00 81.88 86 GLU A C 1
ATOM 717 O O . GLU A 1 86 ? 20.815 -1.227 -21.064 1.00 81.88 86 GLU A O 1
ATOM 722 N N . ILE A 1 87 ? 21.652 -1.468 -23.126 1.00 82.44 87 ILE A N 1
ATOM 723 C CA . ILE A 1 87 ? 23.059 -1.203 -22.763 1.00 82.44 87 ILE A CA 1
ATOM 724 C C . ILE A 1 87 ? 23.249 0.218 -22.214 1.00 82.44 87 ILE A C 1
ATOM 726 O O . ILE A 1 87 ? 24.139 0.475 -21.410 1.00 82.44 87 ILE A O 1
ATOM 730 N N . SER A 1 88 ? 22.419 1.150 -22.669 1.00 81.00 88 SER A N 1
ATOM 731 C CA . SER A 1 88 ? 22.484 2.561 -22.290 1.00 81.00 88 SER A CA 1
ATOM 732 C C . SER A 1 88 ? 21.541 2.920 -21.145 1.00 81.00 88 SER A C 1
ATOM 734 O O . SER A 1 88 ? 21.449 4.092 -20.770 1.00 81.00 88 SER A O 1
ATOM 736 N N . TRP A 1 89 ? 20.799 1.939 -20.624 1.00 87.44 89 TRP A N 1
ATOM 737 C CA . TRP A 1 89 ? 19.856 2.192 -19.555 1.00 87.44 89 TRP A CA 1
ATOM 738 C C . TRP A 1 89 ? 20.597 2.505 -18.257 1.00 87.44 89 TRP A C 1
ATOM 740 O O . TRP A 1 89 ? 21.535 1.785 -17.893 1.00 87.44 89 TRP A O 1
ATOM 750 N N . PRO A 1 90 ? 20.177 3.559 -17.543 1.00 82.12 90 PRO A N 1
ATOM 751 C CA . PRO A 1 90 ? 20.750 3.887 -16.253 1.00 82.12 90 PRO A CA 1
ATOM 752 C C . PRO A 1 90 ? 20.569 2.710 -15.293 1.00 82.12 90 PRO A C 1
ATOM 754 O O . PRO A 1 90 ? 19.482 2.151 -15.142 1.00 82.12 90 PRO A O 1
ATOM 757 N N . GLN A 1 91 ? 21.667 2.327 -14.649 1.00 78.31 91 GLN A N 1
ATOM 758 C CA . GLN A 1 91 ? 21.645 1.397 -13.531 1.00 78.31 91 GLN A CA 1
ATOM 759 C C . GLN A 1 91 ? 21.430 2.228 -12.275 1.00 78.31 91 GLN A C 1
ATOM 761 O O . GLN A 1 91 ? 22.382 2.701 -11.659 1.00 78.31 91 GLN A O 1
ATOM 766 N N . TRP A 1 92 ? 20.169 2.479 -11.937 1.00 79.94 92 TRP A N 1
ATOM 767 C CA . TRP A 1 92 ? 19.866 3.093 -10.656 1.00 79.94 92 TRP A CA 1
ATOM 768 C C . TRP A 1 92 ? 20.043 2.045 -9.567 1.00 79.94 92 TRP A C 1
ATOM 770 O O . TRP A 1 92 ? 19.240 1.119 -9.426 1.00 79.94 92 TRP A O 1
ATOM 780 N N . GLU A 1 93 ? 21.120 2.190 -8.808 1.00 68.50 93 GLU A N 1
ATOM 781 C CA . GLU A 1 93 ? 21.277 1.463 -7.563 1.00 68.50 93 GLU A CA 1
ATOM 782 C C . GLU A 1 93 ? 20.247 1.990 -6.568 1.00 68.50 93 GLU A C 1
ATOM 784 O O . GLU A 1 93 ? 20.054 3.195 -6.397 1.00 68.50 93 GLU A O 1
ATOM 789 N N . TYR A 1 94 ? 19.540 1.065 -5.935 1.00 67.88 94 TYR A N 1
ATOM 790 C CA . TYR A 1 94 ? 18.734 1.382 -4.777 1.00 67.88 94 TYR A CA 1
ATOM 791 C C . TYR A 1 94 ? 19.133 0.422 -3.668 1.00 67.88 94 TYR A C 1
ATOM 793 O O . TYR A 1 94 ? 18.834 -0.774 -3.719 1.00 67.88 94 TYR A O 1
ATOM 801 N N . GLU A 1 95 ? 19.861 0.969 -2.700 1.00 65.44 95 GLU A N 1
ATOM 802 C CA . GLU A 1 95 ? 20.153 0.313 -1.437 1.00 65.44 95 GLU A CA 1
ATOM 803 C C . GLU A 1 95 ? 18.876 0.296 -0.605 1.00 65.44 95 GLU A C 1
ATOM 805 O O . GLU A 1 95 ? 18.270 1.338 -0.354 1.00 65.44 95 GLU A O 1
ATOM 810 N N . PHE A 1 96 ? 18.437 -0.901 -0.226 1.00 62.16 96 PHE A N 1
ATOM 811 C CA . PHE A 1 96 ? 17.298 -1.042 0.662 1.00 62.16 96 PHE A CA 1
ATOM 812 C C . PHE A 1 96 ? 17.757 -0.745 2.085 1.00 62.16 96 PHE A C 1
ATOM 814 O O . PHE A 1 96 ? 18.506 -1.534 2.662 1.00 62.16 96 PHE A O 1
ATOM 821 N N . ASP A 1 97 ? 17.317 0.380 2.638 1.00 59.00 97 ASP A N 1
ATOM 822 C CA . ASP A 1 97 ? 17.388 0.592 4.075 1.00 59.00 97 ASP A CA 1
ATOM 823 C C . ASP A 1 97 ? 16.190 -0.121 4.717 1.00 59.00 97 ASP A C 1
ATOM 825 O O . ASP A 1 97 ? 15.069 -0.056 4.212 1.00 59.00 97 ASP A O 1
ATOM 829 N N . ASN A 1 98 ? 16.402 -0.809 5.838 1.00 58.06 98 ASN A N 1
ATOM 830 C CA . ASN A 1 98 ? 15.319 -1.481 6.566 1.00 58.06 98 ASN A CA 1
ATOM 831 C C . ASN A 1 98 ? 14.250 -0.487 7.070 1.00 58.06 98 ASN A C 1
ATOM 833 O O . ASN A 1 98 ? 13.178 -0.912 7.486 1.00 58.06 98 ASN A O 1
ATOM 837 N N . SER A 1 99 ? 14.525 0.821 7.018 1.00 55.00 99 SER A N 1
ATOM 838 C CA . SER A 1 99 ? 13.563 1.893 7.291 1.00 55.00 99 SER A CA 1
ATOM 839 C C . SER A 1 99 ? 12.477 2.065 6.213 1.00 55.00 99 SER A C 1
ATOM 841 O O . SER A 1 99 ? 11.451 2.686 6.487 1.00 55.00 99 SER A O 1
ATOM 843 N N . ASP A 1 100 ? 12.665 1.504 5.010 1.00 50.66 100 ASP A N 1
ATOM 844 C CA . ASP A 1 100 ? 11.714 1.580 3.888 1.00 50.66 100 ASP A CA 1
ATOM 845 C C . ASP A 1 100 ? 10.660 0.450 3.901 1.00 50.66 100 ASP A C 1
ATOM 847 O O . ASP A 1 100 ? 9.735 0.431 3.075 1.00 50.66 100 ASP A O 1
ATOM 851 N N . GLU A 1 101 ? 10.773 -0.514 4.820 1.00 55.09 101 GLU A N 1
ATOM 852 C CA . GLU A 1 101 ? 9.694 -1.462 5.079 1.00 55.09 101 GLU A CA 1
ATOM 853 C C . GLU A 1 101 ? 8.585 -0.710 5.829 1.00 55.09 101 GLU A C 1
ATOM 855 O O . GLU A 1 101 ? 8.861 -0.110 6.868 1.00 55.09 101 GLU A O 1
ATOM 860 N N . PRO A 1 102 ? 7.330 -0.686 5.336 1.00 49.59 102 PRO A N 1
ATOM 861 C CA . PRO A 1 102 ? 6.248 -0.173 6.153 1.00 49.59 102 PRO A CA 1
ATOM 862 C C . PRO A 1 102 ? 6.186 -1.071 7.380 1.00 49.59 102 PRO A C 1
ATOM 864 O O . PRO A 1 102 ? 5.789 -2.234 7.262 1.00 49.59 102 PRO A O 1
ATOM 867 N N . GLU A 1 103 ? 6.624 -0.537 8.524 1.00 48.81 103 GLU A N 1
ATOM 868 C CA . GLU A 1 103 ? 6.487 -1.203 9.808 1.00 48.81 103 GLU A CA 1
ATOM 869 C C . GLU A 1 103 ? 5.054 -1.709 9.872 1.00 48.81 103 GLU A C 1
ATOM 871 O O . GLU A 1 103 ? 4.083 -0.955 9.716 1.00 48.81 103 GLU A O 1
ATOM 876 N N . GLU A 1 104 ? 4.914 -3.027 10.006 1.00 47.00 104 GLU A N 1
ATOM 877 C CA . GLU A 1 104 ? 3.633 -3.602 10.344 1.00 47.00 104 GLU A CA 1
ATOM 878 C C . GLU A 1 104 ? 3.224 -2.862 11.616 1.00 47.00 104 GLU A C 1
ATOM 880 O O . GLU A 1 104 ? 3.900 -2.993 12.637 1.00 47.00 104 GLU A O 1
ATOM 885 N N . ILE A 1 105 ? 2.194 -2.007 11.535 1.00 45.34 105 ILE A N 1
ATOM 886 C CA . ILE A 1 105 ? 1.636 -1.316 12.698 1.00 45.34 105 ILE A CA 1
ATOM 887 C C . ILE A 1 105 ? 1.058 -2.425 13.568 1.00 45.34 105 ILE A C 1
ATOM 889 O O . ILE A 1 105 ? -0.114 -2.804 13.496 1.00 45.34 105 ILE A O 1
ATOM 893 N N . THR A 1 106 ? 1.942 -3.030 14.342 1.00 44.12 106 THR A N 1
ATOM 894 C CA . THR A 1 106 ? 1.629 -4.058 15.297 1.00 44.12 106 THR A CA 1
ATOM 895 C C . THR A 1 106 ? 0.819 -3.383 16.392 1.00 44.12 106 THR A C 1
ATOM 897 O O . THR A 1 106 ? 0.905 -2.178 16.635 1.00 44.12 106 THR A O 1
ATOM 900 N N . VAL A 1 107 ? -0.008 -4.161 17.082 1.00 49.44 107 VAL A N 1
ATOM 901 C CA . VAL A 1 107 ? -0.846 -3.667 18.188 1.00 49.44 107 VAL A CA 1
ATOM 902 C C . VAL A 1 107 ? -0.008 -2.919 19.252 1.00 49.44 107 VAL A C 1
ATOM 904 O O . VAL A 1 107 ? -0.521 -2.039 19.942 1.00 49.44 107 VAL A O 1
ATOM 907 N N . SER A 1 108 ? 1.295 -3.212 19.338 1.00 44.66 108 SER A N 1
ATOM 908 C CA . SER A 1 108 ? 2.301 -2.509 20.144 1.00 44.66 108 SER A CA 1
ATOM 909 C C . SER A 1 108 ? 2.563 -1.052 19.734 1.00 44.66 108 SER A C 1
ATOM 911 O O . SER A 1 108 ? 2.722 -0.212 20.619 1.00 44.66 108 SER A O 1
ATOM 913 N N . GLU A 1 109 ? 2.565 -0.725 18.441 1.00 42.12 109 GLU A N 1
ATOM 914 C CA . GLU A 1 109 ? 2.798 0.634 17.916 1.00 42.12 109 GLU A CA 1
ATOM 915 C C . GLU A 1 109 ? 1.620 1.560 18.267 1.00 42.12 109 GLU A C 1
ATOM 917 O O . GLU A 1 109 ? 1.795 2.667 18.779 1.00 42.12 109 GLU A O 1
ATOM 922 N N . VAL A 1 110 ? 0.389 1.046 18.124 1.00 48.03 110 VAL A N 1
ATOM 923 C CA . VAL A 1 110 ? -0.843 1.730 18.560 1.00 48.03 110 VAL A CA 1
ATOM 924 C C . VAL A 1 110 ? -0.785 2.037 20.058 1.00 48.03 110 VAL A C 1
ATOM 926 O O . VAL A 1 110 ? -1.149 3.130 20.485 1.00 48.03 110 VAL A O 1
ATOM 929 N N . SER A 1 111 ? -0.246 1.115 20.865 1.00 47.50 111 SER A N 1
ATOM 930 C CA . SER A 1 111 ? -0.060 1.344 22.299 1.00 47.50 111 SER A CA 1
ATOM 931 C C . SER A 1 111 ? 0.949 2.453 22.616 1.00 47.50 111 SER A C 1
ATOM 933 O O . SER A 1 111 ? 0.834 3.036 23.693 1.00 47.50 111 SER A O 1
ATOM 935 N N . ARG A 1 112 ? 1.926 2.754 21.745 1.00 44.00 112 ARG A N 1
ATOM 936 C CA . ARG A 1 112 ? 2.837 3.904 21.911 1.00 44.00 112 ARG A CA 1
ATOM 937 C C . ARG A 1 112 ? 2.152 5.221 21.562 1.00 44.00 112 ARG A C 1
ATOM 939 O O . ARG A 1 112 ? 2.317 6.173 22.314 1.00 44.00 112 ARG A O 1
ATOM 946 N N . ILE A 1 113 ? 1.346 5.259 20.501 1.00 46.91 113 ILE A N 1
ATOM 947 C CA . ILE A 1 113 ? 0.566 6.449 20.112 1.00 46.91 113 ILE A CA 1
ATOM 948 C C . ILE A 1 113 ? -0.443 6.825 21.214 1.00 46.91 113 ILE A C 1
ATOM 950 O O . ILE A 1 113 ? -0.645 7.999 21.501 1.00 46.91 113 ILE A O 1
ATOM 954 N N . CYS A 1 114 ? -1.009 5.838 21.916 1.00 48.59 114 CYS A N 1
ATOM 955 C CA . CYS A 1 114 ? -1.901 6.069 23.058 1.00 48.59 114 CYS A CA 1
ATOM 956 C C . CYS A 1 114 ? -1.201 6.532 24.355 1.00 48.59 114 CYS A C 1
ATOM 958 O O . CYS A 1 114 ? -1.895 6.805 25.333 1.00 48.59 114 CYS A O 1
ATOM 960 N N . LYS A 1 115 ? 0.141 6.598 24.409 1.00 47.88 115 LYS A N 1
ATOM 961 C CA . LYS A 1 115 ? 0.865 7.175 25.562 1.00 47.88 115 LYS A CA 1
ATOM 962 C C . LYS A 1 115 ? 0.903 8.700 25.533 1.00 47.88 115 LYS A C 1
ATOM 964 O O . LYS A 1 115 ? 1.229 9.303 26.551 1.00 47.88 115 LYS A O 1
ATOM 969 N N . ASP A 1 116 ? 0.538 9.315 24.410 1.00 47.25 116 ASP A N 1
ATOM 970 C CA . ASP A 1 116 ? 0.176 10.723 24.401 1.00 47.25 116 ASP A CA 1
ATOM 971 C C . ASP A 1 116 ? -1.194 10.848 25.072 1.00 47.25 116 ASP A C 1
ATOM 973 O O . ASP A 1 116 ? -2.221 10.429 24.535 1.00 47.25 116 ASP A O 1
ATOM 977 N N . HIS A 1 117 ? -1.213 11.407 26.281 1.00 50.19 117 HIS A N 1
ATOM 978 C CA . HIS A 1 117 ? -2.391 11.547 27.147 1.00 50.19 117 HIS A CA 1
ATOM 979 C C . HIS A 1 117 ? -3.529 12.423 26.570 1.00 50.19 117 HIS A C 1
ATOM 981 O O . HIS A 1 117 ? -4.459 12.773 27.288 1.00 50.19 117 HIS A O 1
ATOM 987 N N . ASN A 1 118 ? -3.486 12.747 25.275 1.00 54.50 118 ASN A N 1
ATOM 988 C CA . ASN A 1 118 ? -4.491 13.504 24.534 1.00 54.50 118 ASN A CA 1
ATOM 989 C C . ASN A 1 118 ? -5.163 12.685 23.419 1.00 54.50 118 ASN A C 1
ATOM 991 O O . ASN A 1 118 ? -5.711 13.261 22.476 1.00 54.50 118 ASN A O 1
ATOM 995 N N . PHE A 1 119 ? -5.154 11.349 23.489 1.00 60.94 119 PHE A N 1
ATOM 996 C CA . PHE A 1 119 ? -5.941 10.549 22.552 1.00 60.94 119 PHE A CA 1
ATOM 997 C C . PHE A 1 119 ? -7.444 10.698 22.836 1.00 60.94 119 PHE A C 1
ATOM 999 O O . PHE A 1 119 ? -8.044 9.956 23.614 1.00 60.94 119 PHE A O 1
ATOM 1006 N N . GLN A 1 120 ? -8.072 11.670 22.177 1.00 68.88 120 GLN A N 1
ATOM 1007 C CA . GLN A 1 120 ? -9.518 11.831 22.191 1.00 68.88 120 GLN A CA 1
ATOM 1008 C C . GLN A 1 120 ? -10.147 10.784 21.257 1.00 68.88 120 GLN A C 1
ATOM 1010 O O . GLN A 1 120 ? -10.257 10.999 20.052 1.00 68.88 120 GLN A O 1
ATOM 1015 N N . PHE A 1 121 ? -10.569 9.644 21.821 1.00 76.00 121 PHE A N 1
ATOM 1016 C CA . PHE A 1 121 ? -11.163 8.516 21.079 1.00 76.00 121 PHE A CA 1
ATOM 1017 C C . PHE A 1 121 ? -12.326 8.939 20.165 1.00 76.00 121 PHE A C 1
ATOM 1019 O O . PHE A 1 121 ? -12.503 8.400 19.073 1.00 76.00 121 PHE A O 1
ATOM 1026 N N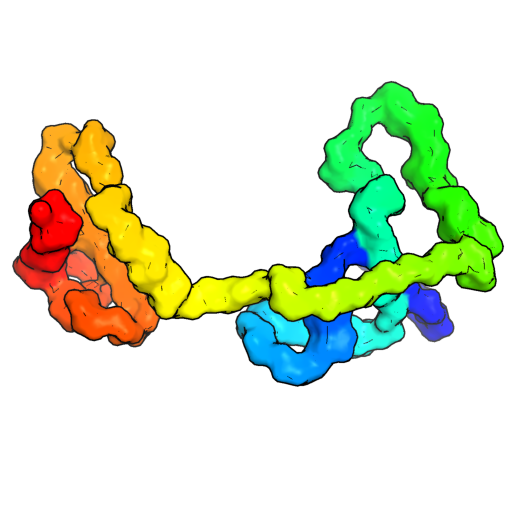 . ILE A 1 122 ? -13.122 9.917 20.604 1.00 84.38 122 ILE A N 1
ATOM 1027 C CA . ILE A 1 122 ? -14.210 10.507 19.828 1.00 84.38 122 ILE A CA 1
ATOM 1028 C C . ILE A 1 122 ? -14.406 11.975 20.222 1.00 84.38 122 ILE A C 1
ATOM 1030 O O . ILE A 1 122 ? -14.388 12.322 21.404 1.00 84.38 122 ILE A O 1
ATOM 1034 N N . ASP A 1 123 ? -14.617 12.850 19.237 1.00 85.38 123 ASP A N 1
ATOM 1035 C CA . ASP A 1 123 ? -14.912 14.260 19.503 1.00 85.38 123 ASP A CA 1
ATOM 1036 C C . ASP A 1 123 ? -16.332 14.419 20.069 1.00 85.38 123 ASP A C 1
ATOM 1038 O O . ASP A 1 123 ? -17.333 14.376 19.342 1.00 85.38 123 ASP A O 1
ATOM 1042 N N . SER A 1 124 ? -16.413 14.619 21.384 1.00 84.62 124 SER A N 1
ATOM 1043 C CA . SER A 1 124 ? -17.665 14.790 22.122 1.00 84.62 124 SER A CA 1
ATOM 1044 C C . SER A 1 124 ? -18.442 16.039 21.697 1.00 84.62 124 SER A C 1
ATOM 1046 O O . SER A 1 124 ? -19.673 16.027 21.756 1.00 84.62 124 SER A O 1
ATOM 1048 N N . LYS A 1 125 ? -17.776 17.082 21.170 1.00 87.00 125 LYS A N 1
ATOM 1049 C CA . LYS A 1 125 ? -18.427 18.331 20.728 1.00 87.00 125 LYS A CA 1
ATOM 1050 C C . LYS A 1 125 ? -19.360 18.121 19.534 1.00 87.00 125 LYS A C 1
ATOM 1052 O O . LYS A 1 125 ? -20.258 18.927 19.306 1.00 87.00 125 LYS A O 1
ATOM 1057 N N . ARG A 1 126 ? -19.206 17.018 18.792 1.00 89.31 126 ARG A N 1
ATOM 1058 C CA . ARG A 1 126 ? -20.086 16.655 17.664 1.00 89.31 126 ARG A CA 1
ATOM 1059 C C . ARG A 1 126 ? -21.424 16.055 18.101 1.00 89.31 126 ARG A C 1
ATOM 1061 O O . ARG A 1 126 ? -22.273 15.768 17.252 1.00 89.31 126 ARG A O 1
ATOM 1068 N N . PHE A 1 127 ? -21.630 15.846 19.401 1.00 90.62 127 PHE A N 1
ATOM 1069 C CA . PHE A 1 127 ? -22.810 15.190 19.947 1.00 90.62 127 PHE A CA 1
ATOM 1070 C C . PHE A 1 127 ? -23.578 16.126 20.875 1.00 90.62 127 PHE A C 1
ATOM 1072 O O . PHE A 1 127 ? -23.097 16.538 21.919 1.00 90.62 127 PHE A O 1
ATOM 1079 N N . SER A 1 128 ? -24.838 16.390 20.533 1.00 89.62 128 SER A N 1
ATOM 1080 C CA . SER A 1 128 ? -25.755 17.193 21.353 1.00 89.62 128 SER A CA 1
ATOM 1081 C C . SER A 1 128 ? -26.500 16.389 22.427 1.00 89.62 128 SER A C 1
ATOM 1083 O O . SER A 1 128 ? -27.309 16.944 23.166 1.00 89.62 128 SER A O 1
ATOM 1085 N N . LYS A 1 129 ? -26.286 15.065 22.497 1.00 93.94 129 LYS A N 1
ATOM 1086 C CA . LYS A 1 129 ? -26.953 14.158 23.446 1.00 93.94 129 LYS A CA 1
ATOM 1087 C C . LYS A 1 129 ? -25.971 13.114 23.972 1.00 93.94 129 LYS A C 1
ATOM 1089 O O . LYS A 1 129 ? -25.431 12.345 23.174 1.00 93.94 129 LYS A O 1
ATOM 1094 N N . TRP A 1 130 ? -25.848 13.010 25.297 1.00 91.38 130 TRP A N 1
ATOM 1095 C CA . TRP A 1 130 ? -25.000 12.017 25.975 1.00 91.38 130 TRP A CA 1
ATOM 1096 C C . TRP A 1 130 ? -25.272 10.587 25.499 1.00 91.38 130 TRP A C 1
ATOM 1098 O O . TRP A 1 130 ? -24.374 9.896 25.036 1.00 91.38 130 TRP A O 1
ATOM 1108 N N . LEU A 1 131 ? -26.542 10.171 25.476 1.00 92.56 131 LEU A N 1
ATOM 1109 C CA . LEU A 1 131 ? -26.910 8.818 25.052 1.00 92.56 131 LEU A CA 1
ATOM 1110 C C . LEU A 1 131 ? -26.525 8.514 23.592 1.00 92.56 131 LEU A C 1
ATOM 1112 O O . LEU A 1 131 ? -26.255 7.365 23.244 1.00 92.56 131 LEU A O 1
ATOM 1116 N N . ARG A 1 132 ? -26.498 9.530 22.718 1.00 92.75 132 ARG A N 1
ATOM 1117 C CA . ARG A 1 132 ? -26.067 9.365 21.321 1.00 92.75 132 ARG A CA 1
ATOM 1118 C C . ARG A 1 132 ? -24.556 9.162 21.244 1.00 92.75 132 ARG A C 1
ATOM 1120 O O . ARG A 1 132 ? -24.121 8.304 20.480 1.00 92.75 132 ARG A O 1
ATOM 1127 N N . LEU A 1 133 ? -23.788 9.920 22.025 1.00 94.06 133 LEU A N 1
ATOM 1128 C CA . LEU A 1 133 ? -22.344 9.736 22.162 1.00 94.06 133 LEU A CA 1
ATOM 1129 C C . LEU A 1 133 ? -22.041 8.326 22.684 1.00 94.06 133 LEU A C 1
ATOM 1131 O O . LEU A 1 133 ? -21.371 7.558 22.002 1.00 94.06 133 LEU A O 1
ATOM 1135 N N . LEU A 1 134 ? -22.668 7.940 23.795 1.00 92.56 134 LEU A N 1
ATOM 1136 C CA . LEU A 1 134 ? -22.496 6.639 24.438 1.00 92.56 134 LEU A CA 1
ATOM 1137 C C . LEU A 1 134 ? -22.796 5.463 23.490 1.00 92.56 134 LEU A C 1
ATOM 1139 O O . LEU A 1 134 ? -21.997 4.540 23.364 1.00 92.56 134 LEU A O 1
ATOM 1143 N N . ARG A 1 135 ? -23.917 5.516 22.755 1.00 92.50 135 ARG A N 1
ATOM 1144 C CA . ARG A 1 135 ? -24.268 4.498 21.743 1.00 92.50 135 ARG A CA 1
ATOM 1145 C C . ARG A 1 135 ? -23.276 4.440 20.587 1.00 92.50 135 ARG A C 1
ATOM 1147 O O . ARG A 1 135 ? -23.030 3.363 20.052 1.00 92.50 135 ARG A O 1
ATOM 1154 N N . THR A 1 136 ? -22.748 5.589 20.171 1.00 92.94 136 THR A N 1
ATOM 1155 C CA . THR A 1 136 ? -21.765 5.651 19.082 1.00 92.94 136 THR A CA 1
ATOM 1156 C C . THR A 1 136 ? -20.455 5.014 19.527 1.00 92.94 136 THR A C 1
ATOM 1158 O O . THR A 1 136 ? -19.936 4.152 18.825 1.00 92.94 136 THR A O 1
ATOM 1161 N N . THR A 1 137 ? -19.983 5.346 20.729 1.00 92.94 137 THR A N 1
ATOM 1162 C CA . THR A 1 137 ? -18.819 4.710 21.354 1.00 92.94 137 THR A CA 1
ATOM 1163 C C . THR A 1 137 ? -19.013 3.198 21.473 1.00 92.94 137 THR A C 1
ATOM 1165 O O . THR A 1 137 ? -18.159 2.445 21.013 1.00 92.94 137 THR A O 1
ATOM 1168 N N . ALA A 1 138 ? -20.174 2.737 21.950 1.00 92.25 138 ALA A N 1
ATOM 1169 C CA . ALA A 1 138 ? -20.482 1.310 22.060 1.00 92.25 138 ALA A CA 1
ATOM 1170 C C . ALA A 1 138 ? -20.404 0.583 20.708 1.00 92.25 138 ALA A C 1
ATOM 1172 O O . ALA A 1 138 ? -19.836 -0.505 20.614 1.00 92.25 138 ALA A O 1
ATOM 1173 N N . TRP A 1 139 ? -20.929 1.184 19.634 1.00 93.25 139 TRP A N 1
ATOM 1174 C CA . TRP A 1 139 ? -20.811 0.625 18.284 1.00 93.25 139 TRP A CA 1
ATOM 1175 C C . TRP A 1 139 ? -19.362 0.499 17.820 1.00 93.25 139 TRP A C 1
ATOM 1177 O O . TRP A 1 139 ? -18.993 -0.540 17.268 1.00 93.25 139 TRP A O 1
ATOM 1187 N N . ILE A 1 140 ? -18.544 1.527 18.053 1.00 92.06 140 ILE A N 1
ATOM 1188 C CA . ILE A 1 140 ? -17.127 1.515 17.675 1.00 92.06 140 ILE A CA 1
ATOM 1189 C C . ILE A 1 140 ? -16.397 0.405 18.439 1.00 92.06 140 ILE A C 1
ATOM 1191 O O . ILE A 1 140 ? -15.683 -0.387 17.829 1.00 92.06 140 ILE A O 1
ATOM 1195 N N . LEU A 1 141 ? -16.625 0.276 19.748 1.00 91.19 141 LEU A N 1
ATOM 1196 C CA . LEU A 1 141 ? -15.996 -0.763 20.570 1.00 91.19 141 LEU A CA 1
ATOM 1197 C C . LEU A 1 141 ? -16.392 -2.176 20.127 1.00 91.19 141 LEU A C 1
ATOM 1199 O O . LEU A 1 141 ? -15.537 -3.058 20.026 1.00 91.19 141 LEU A O 1
ATOM 1203 N N . LYS A 1 142 ? -17.665 -2.389 19.774 1.00 91.12 142 LYS A N 1
ATOM 1204 C CA . LYS A 1 142 ? -18.136 -3.660 19.200 1.00 91.12 142 LYS A CA 1
ATOM 1205 C C . LYS A 1 142 ? -17.479 -3.955 17.860 1.00 91.12 142 LYS A C 1
ATOM 1207 O O . LYS A 1 142 ? -17.037 -5.079 17.633 1.00 91.12 142 LYS A O 1
ATOM 1212 N N . PHE A 1 143 ? -17.378 -2.955 16.986 1.00 90.44 143 PHE A N 1
ATOM 1213 C CA . PHE A 1 143 ? -16.685 -3.095 15.710 1.00 90.44 143 PHE A CA 1
ATOM 1214 C C . PHE A 1 143 ? -15.220 -3.498 15.916 1.00 90.44 143 PHE A C 1
ATOM 1216 O O . PHE A 1 143 ? -14.777 -4.479 15.322 1.00 90.44 143 PHE A O 1
ATOM 1223 N N . ILE A 1 144 ? -14.503 -2.819 16.817 1.00 89.56 144 ILE A N 1
ATOM 1224 C CA . ILE A 1 144 ? -13.111 -3.136 17.162 1.00 89.56 144 ILE A CA 1
ATOM 1225 C C . ILE A 1 144 ? -12.996 -4.566 17.697 1.00 89.56 144 ILE A C 1
ATOM 1227 O O . ILE A 1 144 ? -12.142 -5.326 17.241 1.00 89.56 144 ILE A O 1
ATOM 1231 N N . ARG A 1 145 ? -13.860 -4.987 18.629 1.00 88.12 145 ARG A N 1
ATOM 1232 C CA . ARG A 1 145 ? -13.848 -6.366 19.147 1.00 88.12 145 ARG A CA 1
ATOM 1233 C C . ARG A 1 145 ? -14.028 -7.396 18.027 1.00 88.12 145 ARG A C 1
ATOM 1235 O O . ARG A 1 145 ? -13.324 -8.408 18.007 1.00 88.12 145 ARG A O 1
ATOM 1242 N N . LEU A 1 146 ? -14.961 -7.150 17.106 1.00 88.44 146 LEU A N 1
ATOM 1243 C CA . LEU A 1 146 ? -15.267 -8.052 15.993 1.00 88.44 146 LEU A CA 1
ATOM 1244 C C . LEU A 1 146 ? -14.110 -8.148 14.989 1.00 88.44 146 LEU A C 1
ATOM 1246 O O . LEU A 1 146 ? -13.771 -9.251 14.560 1.00 88.44 146 LEU A O 1
ATOM 1250 N N . THR A 1 147 ? -13.479 -7.028 14.631 1.00 86.31 147 THR A N 1
ATOM 1251 C CA . THR A 1 147 ? -12.368 -7.002 13.663 1.00 86.31 147 THR A CA 1
ATOM 1252 C C . THR A 1 147 ? -11.068 -7.536 14.255 1.00 86.31 147 THR A C 1
ATOM 1254 O O . THR A 1 147 ? -10.325 -8.244 13.576 1.00 86.31 147 THR A O 1
ATOM 1257 N N . THR A 1 148 ? -10.826 -7.293 15.545 1.00 84.62 148 THR A N 1
ATOM 1258 C CA . THR A 1 148 ? -9.667 -7.829 16.276 1.00 84.62 148 THR A CA 1
ATOM 1259 C C . THR A 1 148 ? -9.856 -9.274 16.736 1.00 84.62 148 THR A C 1
ATOM 1261 O O . THR A 1 148 ? -8.936 -9.845 17.319 1.00 84.62 148 THR A O 1
ATOM 1264 N N . LYS A 1 149 ? -11.021 -9.889 16.483 1.00 83.06 149 LYS A N 1
ATOM 1265 C CA . LYS A 1 149 ? -11.367 -11.259 16.907 1.00 83.06 149 LYS A CA 1
ATOM 1266 C C . LYS A 1 149 ? -11.139 -11.497 18.408 1.00 83.06 149 LYS A C 1
ATOM 1268 O O . LYS A 1 149 ? -10.690 -12.567 18.805 1.00 83.06 149 LYS A O 1
ATOM 1273 N N . GLY A 1 150 ? -11.413 -10.490 19.239 1.00 74.00 150 GLY A N 1
ATOM 1274 C CA . GLY A 1 150 ? -11.258 -10.589 20.694 1.00 74.00 150 GLY A CA 1
ATOM 1275 C C . GLY A 1 150 ? -9.812 -10.605 21.205 1.00 74.00 150 GLY A C 1
ATOM 1276 O O . GLY A 1 150 ? -9.590 -10.972 22.355 1.00 74.00 150 GLY A O 1
ATOM 1277 N N . ARG A 1 151 ? -8.827 -10.193 20.392 1.00 77.88 151 ARG A N 1
ATOM 1278 C CA . ARG A 1 151 ? -7.419 -10.067 20.822 1.00 77.88 151 ARG A CA 1
ATOM 1279 C C . ARG A 1 151 ? -7.208 -9.041 21.942 1.00 77.88 151 ARG A C 1
ATOM 1281 O O . ARG A 1 151 ? -6.218 -9.122 22.658 1.00 77.88 151 ARG A O 1
ATOM 1288 N N . LEU A 1 152 ? -8.118 -8.079 22.086 1.00 81.56 152 LEU A N 1
ATOM 1289 C CA . LEU A 1 152 ? -8.068 -7.051 23.123 1.00 81.56 152 LEU A CA 1
ATOM 1290 C C . LEU A 1 152 ? -8.797 -7.543 24.379 1.00 81.56 152 LEU A C 1
ATOM 1292 O O . LEU A 1 152 ? -10.024 -7.643 24.389 1.00 81.56 152 LEU A O 1
ATOM 1296 N N . SER A 1 153 ? -8.040 -7.839 25.438 1.00 80.12 153 SER A N 1
ATOM 1297 C CA . SER A 1 153 ? -8.565 -8.396 26.695 1.00 80.12 153 SER A CA 1
ATOM 1298 C C . SER A 1 153 ? -9.580 -7.478 27.380 1.00 80.12 153 SER A C 1
ATOM 1300 O O . SER A 1 153 ? -10.612 -7.943 27.849 1.00 80.12 153 SER A O 1
ATOM 1302 N N . TRP A 1 154 ? -9.347 -6.166 27.370 1.00 81.50 154 TRP A N 1
ATOM 1303 C CA . TRP A 1 154 ? -10.237 -5.187 28.005 1.00 81.50 154 TRP A CA 1
ATOM 1304 C C . TRP A 1 154 ? -11.591 -5.020 27.290 1.00 81.50 154 TRP A C 1
ATOM 1306 O O . TRP A 1 154 ? -12.542 -4.529 27.887 1.00 81.50 154 TRP A O 1
ATOM 1316 N N . LEU A 1 155 ? -11.716 -5.478 26.038 1.00 85.88 155 LEU A N 1
ATOM 1317 C CA . LEU A 1 155 ? -12.985 -5.501 25.301 1.00 85.88 155 LEU A CA 1
ATOM 1318 C C . LEU A 1 155 ? -13.764 -6.809 25.484 1.00 85.88 155 LEU A C 1
ATOM 1320 O O . LEU A 1 155 ? -14.816 -6.966 24.865 1.00 85.88 155 LEU A O 1
ATOM 1324 N N . GLN A 1 156 ? -13.290 -7.749 26.312 1.00 84.25 156 GLN A N 1
ATOM 1325 C CA . GLN A 1 156 ? -13.922 -9.062 26.511 1.00 84.25 156 GLN A CA 1
ATOM 1326 C C . GLN A 1 156 ? -15.304 -9.009 27.178 1.00 84.25 156 GLN A C 1
ATOM 1328 O O . GLN A 1 156 ? -16.082 -9.957 27.027 1.00 84.25 156 GLN A O 1
ATOM 1333 N N . SER A 1 157 ? -15.663 -7.899 27.814 1.00 84.94 157 SER A N 1
ATOM 1334 C CA . SER A 1 157 ? -16.992 -7.679 28.389 1.00 84.94 157 SER A CA 1
ATOM 1335 C C . SER A 1 157 ? -18.023 -7.144 27.376 1.00 84.94 157 SER A C 1
ATOM 1337 O O . SER A 1 157 ? -19.224 -7.323 27.568 1.00 84.94 157 SER A O 1
ATOM 1339 N N . VAL A 1 158 ? -17.572 -6.563 26.256 1.00 88.00 158 VAL A N 1
ATOM 1340 C CA . VAL A 1 158 ? -18.433 -5.985 25.205 1.00 88.00 158 VAL A CA 1
ATOM 1341 C C . VAL A 1 158 ? -19.110 -7.074 24.363 1.00 88.00 158 VAL A C 1
ATOM 1343 O O . VAL A 1 158 ? -18.454 -7.949 23.810 1.00 88.00 158 VAL A O 1
ATOM 1346 N N . SER A 1 159 ? -20.422 -7.021 24.184 1.00 87.31 159 SER A N 1
ATOM 1347 C CA . SER A 1 159 ? -21.195 -8.032 23.461 1.00 87.31 159 SER A CA 1
ATOM 1348 C C . SER A 1 159 ? -20.763 -8.216 21.999 1.00 87.31 159 SER A C 1
ATOM 1350 O O . SER A 1 159 ? -20.419 -7.271 21.289 1.00 87.31 159 SER A O 1
ATOM 1352 N N . ILE A 1 160 ? -20.849 -9.459 21.517 1.00 85.12 160 ILE A N 1
ATOM 1353 C CA . ILE A 1 160 ? -20.629 -9.836 20.108 1.00 85.12 160 ILE A CA 1
ATOM 1354 C C . ILE A 1 160 ? -21.935 -9.712 19.294 1.00 85.12 160 ILE A C 1
ATOM 1356 O O . ILE A 1 160 ? -21.906 -9.683 18.061 1.00 85.12 160 ILE A O 1
ATOM 1360 N N . GLU A 1 161 ? -23.093 -9.614 19.956 1.00 84.75 161 GLU A N 1
ATOM 1361 C CA . GLU A 1 161 ? -24.393 -9.553 19.284 1.00 84.75 161 GLU A CA 1
ATOM 1362 C C . GLU A 1 161 ? -24.504 -8.313 18.400 1.00 84.75 161 GLU A C 1
ATOM 1364 O O . GLU A 1 161 ? -24.377 -7.188 18.873 1.00 84.75 161 GLU A O 1
ATOM 1369 N N . ARG A 1 162 ? -24.809 -8.484 17.113 1.00 74.31 162 ARG A N 1
ATOM 1370 C CA . ARG A 1 162 ? -24.774 -7.362 16.166 1.00 74.31 162 ARG A CA 1
ATOM 1371 C C . ARG A 1 162 ? -25.816 -6.284 16.444 1.00 74.31 162 ARG A C 1
ATOM 1373 O O . ARG A 1 162 ? -25.494 -5.127 16.261 1.00 74.31 162 ARG A O 1
ATOM 1380 N N . ASN A 1 163 ? -27.012 -6.625 16.923 1.00 82.00 163 ASN A N 1
ATOM 1381 C CA . ASN A 1 163 ? -28.155 -5.697 16.919 1.00 82.00 163 ASN A CA 1
ATOM 1382 C C . ASN A 1 163 ? -28.655 -5.275 18.309 1.00 82.00 163 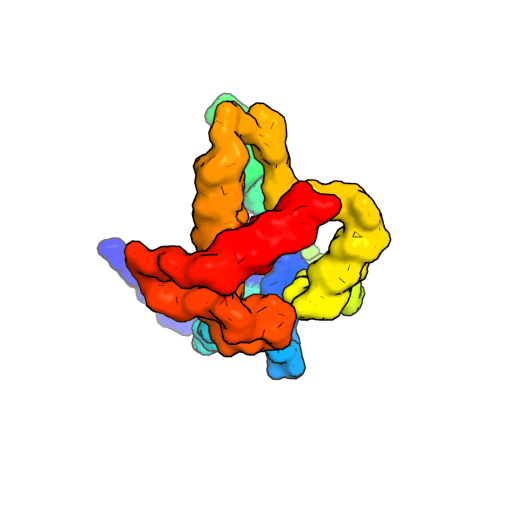ASN A C 1
ATOM 1384 O O . ASN A 1 163 ? -29.723 -4.674 18.415 1.00 82.00 163 ASN A O 1
ATOM 1388 N N . ARG A 1 164 ? -27.935 -5.606 19.384 1.00 86.31 164 ARG A N 1
ATOM 1389 C CA . ARG A 1 164 ? -28.373 -5.322 20.757 1.00 86.31 164 ARG A CA 1
ATOM 1390 C C . ARG A 1 164 ? -27.231 -4.830 21.618 1.00 86.31 164 ARG A C 1
ATOM 1392 O O . ARG A 1 164 ? -26.117 -5.325 21.492 1.00 86.31 164 ARG A O 1
ATOM 1399 N N . PHE A 1 165 ? -27.524 -3.873 22.487 1.00 89.50 165 PHE A N 1
ATOM 1400 C CA . PHE A 1 165 ? -26.585 -3.405 23.497 1.00 89.50 165 PHE A CA 1
ATOM 1401 C C . PHE A 1 165 ? -26.905 -4.029 24.844 1.00 89.50 165 PHE A C 1
ATOM 1403 O O . PHE A 1 165 ? -28.073 -4.093 25.233 1.00 89.50 165 PHE A O 1
ATOM 1410 N N . THR A 1 166 ? -25.871 -4.463 25.549 1.00 90.94 166 THR A N 1
ATOM 1411 C CA . THR A 1 166 ? -25.970 -4.894 26.943 1.00 90.94 166 THR A CA 1
ATOM 1412 C C . THR A 1 166 ? -25.686 -3.717 27.877 1.00 90.94 166 THR A C 1
ATOM 1414 O O . THR A 1 166 ? -25.172 -2.678 27.461 1.00 90.9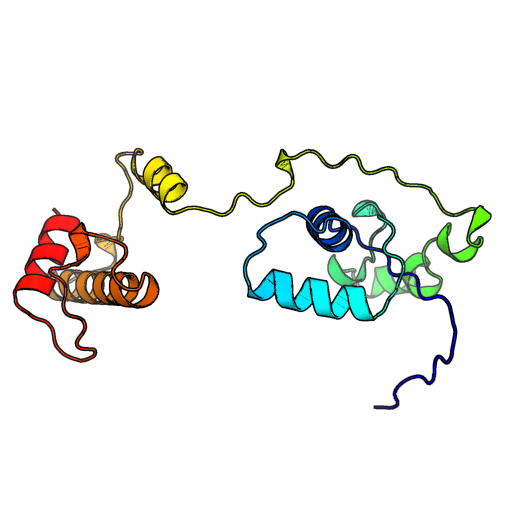4 166 THR A O 1
ATOM 1417 N N . ALA A 1 167 ? -26.007 -3.868 29.164 1.00 90.44 167 ALA A N 1
ATOM 1418 C CA . ALA A 1 167 ? -25.597 -2.892 30.177 1.00 90.44 167 ALA A CA 1
ATOM 1419 C C . ALA A 1 167 ? -24.066 -2.733 30.224 1.00 90.44 167 ALA A C 1
ATOM 1421 O O . ALA A 1 167 ? -23.557 -1.645 30.472 1.00 90.44 167 ALA A O 1
ATOM 1422 N N . GLU A 1 168 ? -23.343 -3.812 29.937 1.00 88.81 168 GLU A N 1
ATOM 1423 C CA . GLU A 1 168 ? -21.887 -3.837 29.943 1.00 88.81 168 GLU A CA 1
ATOM 1424 C C . GLU A 1 168 ? -21.286 -3.033 28.781 1.00 88.81 168 GLU A C 1
ATOM 1426 O O . GLU A 1 168 ? -20.337 -2.281 28.986 1.00 88.81 168 GLU A O 1
ATOM 1431 N N . ASP A 1 169 ? -21.908 -3.076 27.595 1.00 91.06 169 ASP A N 1
ATOM 1432 C CA . ASP A 1 169 ? -21.508 -2.246 26.448 1.00 91.06 169 ASP A CA 1
ATOM 1433 C C . ASP A 1 169 ? -21.529 -0.751 26.799 1.00 91.06 169 ASP A C 1
ATOM 1435 O O . ASP A 1 169 ? -20.639 0.011 26.410 1.00 91.06 169 ASP A O 1
ATOM 1439 N N . TYR A 1 170 ? -22.547 -0.328 27.553 1.00 92.38 170 TYR A N 1
ATOM 1440 C CA . TYR A 1 170 ? -22.690 1.055 27.991 1.00 92.38 170 TYR A CA 1
ATOM 1441 C C . TYR A 1 170 ? -21.682 1.434 29.075 1.00 92.38 170 TYR A C 1
ATOM 1443 O O . TYR A 1 170 ? -21.115 2.518 28.984 1.00 92.38 170 TYR A O 1
ATOM 1451 N N . LYS A 1 171 ? -21.394 0.547 30.034 1.00 89.44 171 LYS A N 1
ATOM 1452 C CA . LYS A 1 171 ? -20.378 0.796 31.070 1.00 89.44 171 LYS A CA 1
ATOM 1453 C C . LYS A 1 171 ? -18.982 0.988 30.485 1.00 89.44 171 LYS A C 1
ATOM 1455 O O . LYS A 1 171 ? -18.297 1.931 30.856 1.00 89.44 171 LYS A O 1
ATOM 1460 N N . VAL A 1 172 ? -18.569 0.131 29.547 1.00 88.31 172 VAL A N 1
ATOM 1461 C CA . VAL A 1 172 ? -17.251 0.263 28.895 1.00 88.31 172 VAL A CA 1
ATOM 1462 C C . VAL A 1 172 ? -17.186 1.548 28.067 1.00 88.31 172 VAL A C 1
ATOM 1464 O O . VAL A 1 172 ? -16.162 2.223 28.044 1.00 88.31 172 VAL A O 1
ATOM 1467 N N . SER A 1 173 ? -18.292 1.913 27.414 1.00 89.38 173 SER A N 1
ATOM 1468 C CA . SER A 1 173 ? -18.382 3.165 26.656 1.00 89.38 173 SER A CA 1
ATOM 1469 C C . SER A 1 173 ? -18.301 4.398 27.550 1.00 89.38 173 SER A C 1
ATOM 1471 O O . SER A 1 173 ? -17.671 5.374 27.166 1.00 89.38 173 SER A O 1
ATOM 1473 N N . GLU A 1 174 ? -18.9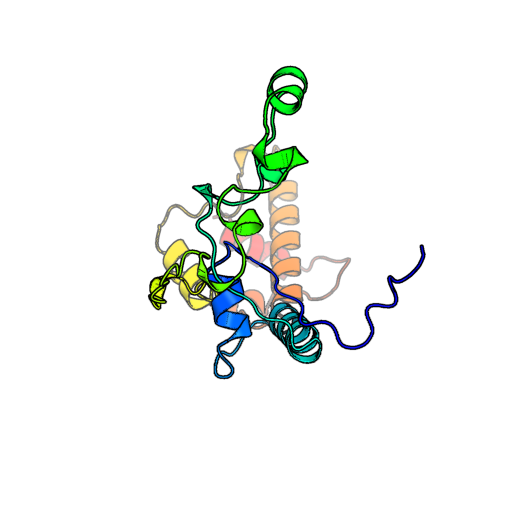40 4.364 28.718 1.00 89.25 174 GLU A N 1
ATOM 1474 C CA . GLU A 1 174 ? -18.897 5.437 29.711 1.00 89.25 174 GLU A CA 1
ATOM 1475 C C . GLU A 1 174 ? -17.492 5.584 30.296 1.00 89.25 174 GLU A C 1
ATOM 1477 O O . GLU A 1 174 ? -16.953 6.684 30.284 1.00 89.25 174 GLU A O 1
ATOM 1482 N N . TRP A 1 175 ? -16.866 4.471 30.691 1.00 86.81 175 TRP A N 1
ATOM 1483 C CA . TRP A 1 175 ? -15.489 4.439 31.192 1.00 86.81 175 TRP A CA 1
ATOM 1484 C C . TRP A 1 175 ? -14.465 4.996 30.195 1.00 86.81 175 TRP A C 1
ATOM 1486 O O . TRP A 1 175 ? -13.479 5.588 30.601 1.00 86.81 175 TRP A O 1
ATOM 1496 N N . LEU A 1 176 ? -14.681 4.820 28.889 1.00 84.69 176 LEU A N 1
ATOM 1497 C CA . LEU A 1 176 ? -13.772 5.350 27.869 1.00 84.69 176 LEU A CA 1
ATOM 1498 C C . LEU A 1 176 ? -13.947 6.860 27.624 1.00 84.69 176 LEU A C 1
ATOM 1500 O O . LEU A 1 176 ? -13.075 7.499 27.038 1.00 84.69 176 LEU A O 1
ATOM 1504 N N . LEU A 1 177 ? -15.106 7.413 27.983 1.00 83.00 177 LEU A N 1
ATOM 1505 C CA . LEU A 1 177 ? -15.469 8.808 27.728 1.00 83.00 177 LEU A CA 1
ATOM 1506 C C . LEU A 1 177 ? -15.230 9.733 28.932 1.00 83.00 177 LEU A C 1
ATOM 1508 O O . LEU A 1 177 ? -15.305 10.950 28.746 1.00 83.00 177 LEU A O 1
ATOM 1512 N N . ILE A 1 178 ? -15.005 9.171 30.124 1.00 75.25 178 ILE A N 1
ATOM 1513 C CA . ILE A 1 178 ? -14.794 9.863 31.407 1.00 75.25 178 ILE A CA 1
ATOM 1514 C C . ILE A 1 178 ? -13.361 9.617 31.870 1.00 75.25 178 ILE A C 1
ATOM 1516 O O . ILE A 1 178 ? -12.698 10.614 32.226 1.00 75.25 178 ILE A O 1
#

Organism: Brugia pahangi (NCBI:txid6280)

Foldseek 3Di:
DDDPPPPDDAAEDEDQLPQLVCLLVDPPDPDDPVSVVVSVVVVVVVHHYAYDHPVLDDCVVVDDDPVVVVVPVCNVPNDPQVVVDDVSHDRDDDDDDPVSHPPPCPPVVVVVVVVPVPPPVDDCVVDPDPVVQLVVLLLVLLVCCVVVVNPDVLSPQRDVDNPDGDPSSSVSSVVSND

pLDDT: mean 78.16, std 14.46, range [36.47, 94.06]